Protein AF-A0A7Y1VUF3-F1 (afdb_monomer_lite)

Sequence (170 aa):
DRNIDAIQTSSFGVELLVPINDYQKAMRSAKYALLAISLTFLTFFLVEIFSKRKVHPFQYILIGLALCLFYTLLVSISEHLNFNAAYLISSLVIIGLIGLYARYILPHARQVLVLVLILSFTYSFVYVTLQVQDYALLIGSIGLTTILALTMYITRNVNWYDLSSSKQLE

Radius of gyration: 22.98 Å; chains: 1; bounding box: 53×37×89 Å

pLDDT: mean 74.76, std 13.51, range [37.28, 94.19]

Secondary structure (DSSP, 8-state):
--SSHHHHT------------HHHHHHHHHHTHHHHHHHHHHHHHHHHHHHT----HHHHHHHHHHHHHHHHHHHHHHTTS-HHHHHHHHHHHHHHHHHHHHHHH-S-HHHHHHHHHHHHHHHHHHHHHHH-TTTHHHHHHHHHHHHHHHHHHHHTT--GGGGTGGGS--

Foldseek 3Di:
DPPPVVVVPPPPPPPPVPPCQLLVLLVVLVVVLVLLLLLLLLLVVLLCLVVVDDDDVVVNVVLSVLSVQLSVQLNVVSVVDHSVVSLVVSLCVSLVVNLVVVPVVPPDPVSSVVSSVSSVVSSVQSVVLSVPPPCSCVSSVVVSVVSVVVVCVVCVPVPPPVVPVVVPPD

Structure (mmCIF, N/CA/C/O backbone):
data_AF-A0A7Y1VUF3-F1
#
_entry.id   AF-A0A7Y1VUF3-F1
#
loop_
_atom_site.group_PDB
_atom_site.id
_atom_site.type_symbol
_atom_site.label_atom_id
_atom_site.label_alt_id
_atom_site.label_comp_id
_atom_site.label_asym_id
_atom_site.label_entity_id
_atom_site.label_seq_id
_atom_site.pdbx_PDB_ins_code
_atom_site.Cartn_x
_atom_site.Cartn_y
_atom_site.Cartn_z
_atom_site.occupancy
_atom_site.B_iso_or_equiv
_atom_site.auth_seq_id
_atom_site.auth_comp_id
_atom_site.auth_asym_id
_atom_site.auth_atom_id
_atom_site.pdbx_PDB_model_num
ATOM 1 N N . ASP A 1 1 ? 30.257 24.054 -52.975 1.00 50.25 1 ASP A N 1
ATOM 2 C CA . ASP A 1 1 ? 28.836 24.054 -52.559 1.00 50.25 1 ASP A CA 1
ATOM 3 C C . ASP A 1 1 ? 28.002 22.883 -53.073 1.00 50.25 1 ASP A C 1
ATOM 5 O O . ASP A 1 1 ? 26.978 23.106 -53.695 1.00 50.25 1 ASP A O 1
ATOM 9 N N . ARG A 1 2 ? 28.380 21.619 -52.821 1.00 52.38 2 ARG A N 1
ATOM 10 C CA . ARG A 1 2 ? 27.500 20.473 -53.162 1.00 52.38 2 ARG A CA 1
ATOM 11 C C . ARG A 1 2 ? 27.627 19.247 -52.248 1.00 52.38 2 ARG A C 1
ATOM 13 O O . ARG A 1 2 ? 27.194 18.169 -52.626 1.00 52.38 2 ARG A O 1
ATOM 20 N N . ASN A 1 3 ? 28.249 19.388 -51.073 1.00 51.59 3 ASN A N 1
ATOM 21 C CA . ASN A 1 3 ? 28.537 18.242 -50.193 1.00 51.59 3 ASN A CA 1
ATOM 22 C C . ASN A 1 3 ? 28.225 18.470 -48.703 1.00 51.59 3 ASN A C 1
ATOM 24 O O . ASN A 1 3 ? 28.471 17.586 -47.892 1.00 51.59 3 ASN A O 1
ATOM 28 N N . ILE A 1 4 ? 27.685 19.636 -48.333 1.00 56.09 4 ILE A N 1
ATOM 29 C CA . ILE A 1 4 ? 27.352 19.978 -46.935 1.00 56.09 4 ILE A CA 1
ATOM 30 C C . ILE A 1 4 ? 25.871 19.719 -46.612 1.00 56.09 4 ILE A C 1
ATOM 32 O O . ILE A 1 4 ? 25.542 19.416 -45.469 1.00 56.09 4 ILE A O 1
ATOM 36 N N . ASP A 1 5 ? 25.000 19.718 -47.626 1.00 54.69 5 ASP A N 1
ATOM 37 C CA . ASP A 1 5 ? 23.562 19.461 -47.455 1.00 54.69 5 ASP A CA 1
ATOM 38 C C . ASP A 1 5 ? 23.249 17.978 -47.192 1.00 54.69 5 ASP A C 1
ATOM 40 O O . ASP A 1 5 ? 22.261 17.650 -46.541 1.00 54.69 5 ASP A O 1
ATOM 44 N N . ALA A 1 6 ? 24.123 17.062 -47.628 1.00 55.47 6 ALA A N 1
ATOM 45 C CA . ALA A 1 6 ? 23.915 15.620 -47.476 1.00 55.47 6 ALA A CA 1
ATOM 46 C C . ALA A 1 6 ? 24.095 15.115 -46.030 1.00 55.47 6 ALA A C 1
ATOM 48 O O . ALA A 1 6 ? 23.626 14.024 -45.702 1.00 55.47 6 ALA A O 1
ATOM 49 N N . ILE A 1 7 ? 24.740 15.896 -45.153 1.00 55.66 7 ILE A N 1
ATOM 50 C CA . ILE A 1 7 ? 24.955 15.519 -43.746 1.00 55.66 7 ILE A CA 1
ATOM 51 C C . ILE A 1 7 ? 23.768 15.928 -42.857 1.00 55.66 7 ILE A C 1
ATOM 53 O O . ILE A 1 7 ? 23.517 15.269 -41.851 1.00 55.66 7 ILE A O 1
ATOM 57 N N . GLN A 1 8 ? 22.961 16.924 -43.246 1.00 55.84 8 GLN A N 1
ATOM 58 C CA . GLN A 1 8 ? 21.781 17.333 -42.466 1.00 55.84 8 GLN A CA 1
ATOM 59 C C . GLN A 1 8 ? 20.595 16.360 -42.576 1.00 55.84 8 GLN A C 1
ATOM 61 O O . GLN A 1 8 ? 19.750 16.320 -41.686 1.00 55.84 8 GLN A O 1
ATOM 66 N N . THR A 1 9 ? 20.551 15.532 -43.622 1.00 53.66 9 THR A N 1
ATOM 67 C CA . THR A 1 9 ? 19.544 14.468 -43.798 1.00 53.66 9 THR A CA 1
ATOM 68 C C . THR A 1 9 ? 19.932 13.129 -43.179 1.00 53.66 9 THR A C 1
ATOM 70 O O . THR A 1 9 ? 19.104 12.221 -43.135 1.00 53.66 9 THR A O 1
ATOM 73 N N . SER A 1 10 ? 21.152 12.986 -42.652 1.00 53.38 10 SER A N 1
ATOM 74 C CA . SER A 1 10 ? 21.538 11.799 -41.886 1.00 53.38 10 SER A CA 1
ATOM 75 C C . SER A 1 10 ? 21.084 11.946 -40.433 1.00 53.38 10 SER A C 1
ATOM 77 O O . SER A 1 10 ? 21.885 12.058 -39.508 1.00 53.38 10 SER A O 1
ATOM 79 N N . SER A 1 11 ? 19.767 11.952 -40.217 1.00 56.91 11 SER A N 1
ATOM 80 C CA . SER A 1 11 ? 19.184 11.720 -38.894 1.00 56.91 11 SER A CA 1
ATOM 81 C C . SER A 1 11 ? 19.248 10.219 -38.591 1.00 56.91 11 SER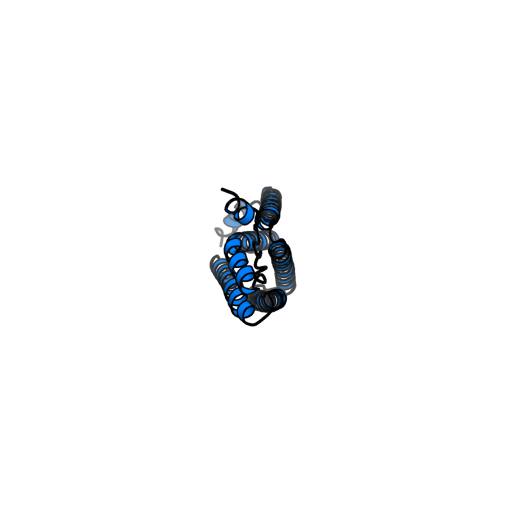 A C 1
ATOM 83 O O . SER A 1 11 ? 18.238 9.533 -38.474 1.00 56.91 11 SER A O 1
ATOM 85 N N . PHE A 1 12 ? 20.464 9.674 -38.518 1.00 56.31 12 PHE A N 1
ATOM 86 C CA . PHE A 1 12 ? 20.706 8.353 -37.945 1.00 56.31 12 PHE A CA 1
ATOM 87 C C . PHE A 1 12 ? 20.787 8.517 -36.424 1.00 56.31 12 PHE A C 1
ATOM 89 O O . PHE A 1 12 ? 21.841 8.404 -35.803 1.00 56.31 12 PHE A O 1
ATOM 96 N N . GLY A 1 13 ? 19.653 8.889 -35.830 1.00 58.31 13 GLY A N 1
ATOM 97 C CA . GLY A 1 13 ? 19.456 8.816 -34.395 1.00 58.31 13 GLY A CA 1
ATOM 98 C C . GLY A 1 13 ? 19.221 7.359 -34.042 1.00 58.31 13 GLY A C 1
ATOM 99 O O . GLY A 1 13 ? 18.149 6.822 -34.309 1.00 58.31 13 GLY A O 1
ATOM 100 N N . VAL A 1 14 ? 20.219 6.701 -33.458 1.00 59.88 14 VAL A N 1
ATOM 101 C CA . VAL A 1 14 ? 19.965 5.446 -32.757 1.00 59.88 14 VAL A CA 1
ATOM 102 C C . VAL A 1 14 ? 19.178 5.839 -31.516 1.00 59.88 14 VAL A C 1
ATOM 104 O O . VAL A 1 14 ? 19.749 6.334 -30.544 1.00 59.88 14 VAL A O 1
ATOM 107 N N . GLU A 1 15 ? 17.856 5.684 -31.566 1.00 50.66 15 GLU A N 1
ATOM 108 C CA . GLU A 1 15 ? 17.041 5.643 -30.361 1.00 50.66 15 GLU A CA 1
ATOM 109 C C . GLU A 1 15 ? 17.528 4.418 -29.588 1.00 50.66 15 GLU A C 1
ATOM 111 O O . GLU A 1 15 ? 17.145 3.279 -29.856 1.00 50.66 15 GLU A O 1
ATOM 116 N N . LEU A 1 16 ? 18.501 4.644 -28.702 1.00 42.88 16 LEU A N 1
ATOM 117 C CA . LEU A 1 16 ? 18.906 3.669 -27.712 1.00 42.88 16 LEU A CA 1
ATOM 118 C C . LEU A 1 16 ? 17.644 3.378 -26.905 1.00 42.88 16 LEU A C 1
ATOM 120 O O . LEU A 1 16 ? 17.305 4.117 -25.981 1.00 42.88 16 LEU A O 1
ATOM 124 N N . LEU A 1 17 ? 16.951 2.301 -27.275 1.00 41.72 17 LEU A N 1
ATOM 125 C CA . LEU A 1 17 ? 16.044 1.557 -26.417 1.00 41.72 17 LEU A CA 1
ATOM 126 C C . LEU A 1 17 ? 16.891 1.078 -25.240 1.00 41.72 17 LEU A C 1
ATOM 128 O O . LEU A 1 17 ? 17.338 -0.065 -25.191 1.00 41.72 17 LEU A O 1
ATOM 132 N N . VAL A 1 18 ? 17.185 1.995 -24.317 1.00 47.94 18 VAL A N 1
ATOM 133 C CA . VAL A 1 18 ? 17.713 1.657 -23.008 1.00 47.94 18 VAL A CA 1
ATOM 134 C C . VAL A 1 18 ? 16.639 0.745 -22.438 1.00 47.94 18 VAL A C 1
ATOM 136 O O . VAL A 1 18 ? 15.508 1.213 -22.259 1.00 47.94 18 VAL A O 1
ATOM 139 N N . PRO A 1 19 ? 16.916 -0.556 -22.236 1.00 50.41 19 PRO A N 1
ATOM 140 C CA . PRO A 1 19 ? 15.939 -1.430 -21.617 1.00 50.41 19 PRO A CA 1
ATOM 141 C C . PRO A 1 19 ? 15.540 -0.733 -20.324 1.00 50.41 19 PRO A C 1
ATOM 143 O O . PRO A 1 19 ? 16.414 -0.366 -19.538 1.00 50.41 19 PRO A O 1
ATOM 146 N N . ILE A 1 20 ? 14.248 -0.419 -20.176 1.00 54.53 20 ILE A N 1
ATOM 147 C CA . ILE A 1 20 ? 13.748 0.294 -19.003 1.00 54.53 20 ILE A CA 1
ATOM 148 C C . ILE A 1 20 ? 14.114 -0.586 -17.813 1.00 54.53 20 ILE A C 1
ATOM 150 O O . ILE A 1 20 ? 13.442 -1.585 -17.554 1.00 54.53 20 ILE A O 1
ATOM 154 N N . ASN A 1 21 ? 15.216 -0.240 -17.149 1.00 67.56 21 ASN A N 1
ATOM 155 C CA . ASN A 1 21 ? 15.786 -1.055 -16.094 1.00 67.56 21 ASN A CA 1
ATOM 156 C C . ASN A 1 21 ? 14.708 -1.176 -15.016 1.00 67.56 21 ASN A C 1
ATOM 158 O O . ASN A 1 21 ? 14.102 -0.167 -14.643 1.00 67.56 21 ASN A O 1
ATOM 162 N N . ASP A 1 22 ? 14.443 -2.380 -14.517 1.00 68.94 22 ASP A N 1
ATOM 163 C CA . ASP A 1 22 ? 13.453 -2.590 -13.452 1.00 68.94 22 ASP A CA 1
ATOM 164 C C . ASP A 1 22 ? 13.723 -1.675 -12.245 1.00 68.94 22 ASP A C 1
ATOM 166 O O . ASP A 1 22 ? 12.793 -1.128 -11.650 1.00 68.94 22 ASP A O 1
ATOM 170 N N . TYR A 1 23 ? 14.998 -1.369 -12.002 1.00 71.06 23 TYR A N 1
ATOM 171 C CA . TYR A 1 23 ? 15.451 -0.333 -11.080 1.00 71.06 23 TYR A CA 1
ATOM 172 C C . TYR A 1 23 ? 14.900 1.073 -11.386 1.00 71.06 23 TYR A C 1
ATOM 174 O O . TYR A 1 23 ? 14.414 1.764 -10.493 1.00 71.06 23 TYR A O 1
ATOM 182 N N . GLN A 1 24 ? 14.917 1.524 -12.646 1.00 71.25 24 GLN A N 1
ATOM 183 C CA . GLN A 1 24 ? 14.335 2.815 -13.032 1.00 71.25 24 GLN A CA 1
ATOM 184 C C . GLN A 1 24 ? 12.811 2.820 -12.861 1.00 71.25 24 GLN A C 1
ATOM 186 O O . GLN A 1 24 ? 12.253 3.836 -12.435 1.00 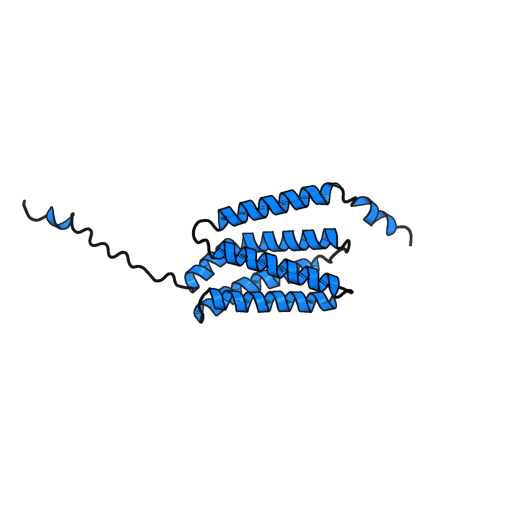71.25 24 GLN A O 1
ATOM 191 N N . LYS A 1 25 ? 12.129 1.691 -13.118 1.00 71.12 25 LYS A N 1
ATOM 192 C CA . LYS A 1 25 ? 10.692 1.546 -12.813 1.00 71.12 25 LYS A CA 1
ATOM 193 C C . LYS A 1 25 ? 10.436 1.652 -11.317 1.00 71.12 25 LYS A C 1
ATOM 195 O O . LYS A 1 25 ? 9.531 2.386 -10.918 1.00 71.12 25 LYS A O 1
ATOM 200 N N . ALA A 1 26 ? 11.235 0.986 -10.487 1.00 74.38 26 ALA A N 1
ATOM 201 C CA . ALA A 1 26 ? 11.118 1.049 -9.033 1.00 74.38 26 ALA A CA 1
ATOM 202 C C . ALA A 1 26 ? 11.410 2.458 -8.493 1.00 74.38 26 ALA A C 1
ATOM 204 O O . ALA A 1 26 ? 10.617 2.998 -7.722 1.00 74.38 26 ALA A O 1
ATOM 205 N N . MET A 1 27 ? 12.464 3.115 -8.979 1.00 76.00 27 MET A N 1
ATOM 206 C CA . MET A 1 27 ? 12.808 4.490 -8.605 1.00 76.00 27 MET A CA 1
ATOM 207 C C . MET A 1 27 ? 11.703 5.483 -8.989 1.00 76.00 27 MET A C 1
ATOM 209 O O . MET A 1 27 ? 11.376 6.407 -8.242 1.00 76.00 27 MET A O 1
ATOM 213 N N . ARG A 1 28 ? 11.066 5.281 -10.145 1.00 74.25 28 ARG A N 1
ATOM 214 C CA . ARG A 1 28 ? 9.913 6.081 -10.566 1.00 74.25 28 ARG A CA 1
ATOM 215 C C . ARG A 1 28 ? 8.669 5.777 -9.730 1.00 74.25 28 ARG A C 1
ATOM 217 O O . ARG A 1 28 ? 7.947 6.697 -9.366 1.00 74.25 28 ARG A O 1
ATOM 224 N N . SER A 1 29 ? 8.462 4.515 -9.363 1.00 70.94 29 SER A N 1
ATOM 225 C CA . SER A 1 29 ? 7.390 4.082 -8.459 1.00 70.94 29 SER A CA 1
ATOM 226 C C . SER A 1 29 ? 7.508 4.738 -7.083 1.00 70.94 29 SER A C 1
ATOM 228 O O . SER A 1 29 ? 6.500 5.157 -6.521 1.00 70.94 29 SER A O 1
ATOM 230 N N . ALA A 1 30 ? 8.733 4.906 -6.575 1.00 71.31 30 ALA A N 1
ATOM 231 C CA . ALA A 1 30 ? 8.997 5.602 -5.319 1.00 71.31 30 ALA A CA 1
ATOM 232 C C . ALA A 1 30 ? 8.594 7.088 -5.371 1.00 71.31 30 ALA A C 1
ATOM 234 O O . ALA A 1 30 ? 8.082 7.615 -4.387 1.00 71.31 30 ALA A O 1
ATOM 235 N N . LYS A 1 31 ? 8.709 7.764 -6.527 1.00 73.81 31 LYS A N 1
ATOM 236 C CA . LYS A 1 31 ? 8.175 9.134 -6.690 1.00 73.81 31 LYS A CA 1
ATOM 237 C C . LYS A 1 31 ? 6.652 9.187 -6.544 1.00 73.81 31 LYS A C 1
ATOM 239 O O . LYS A 1 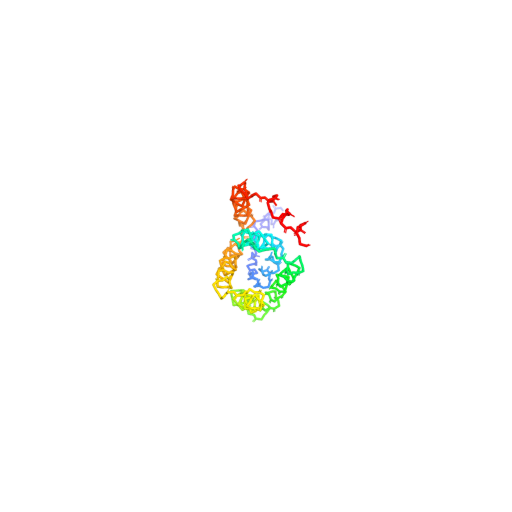31 ? 6.116 10.183 -6.069 1.00 73.81 31 LYS A O 1
ATOM 244 N N . TYR A 1 32 ? 5.959 8.112 -6.914 1.00 74.94 32 TYR A N 1
ATOM 245 C CA . TYR A 1 32 ? 4.510 7.975 -6.757 1.00 74.94 32 TYR A CA 1
ATOM 246 C C . TYR A 1 32 ? 4.100 7.360 -5.409 1.00 74.94 32 TYR A C 1
ATOM 248 O O . TYR A 1 32 ? 2.911 7.130 -5.182 1.00 74.94 32 TYR A O 1
ATOM 256 N N . ALA A 1 33 ? 5.047 7.133 -4.491 1.00 72.94 33 ALA A N 1
ATOM 257 C CA . ALA A 1 33 ? 4.781 6.511 -3.196 1.00 72.94 33 ALA A CA 1
ATOM 258 C C . ALA A 1 33 ? 3.754 7.278 -2.364 1.00 72.94 33 ALA A C 1
ATOM 260 O O . ALA A 1 33 ? 2.925 6.664 -1.696 1.00 72.94 33 ALA A O 1
ATOM 261 N N . LEU A 1 34 ? 3.752 8.612 -2.455 1.00 76.75 34 LEU A N 1
ATOM 262 C CA . LEU A 1 34 ? 2.805 9.457 -1.729 1.00 76.75 34 LEU A CA 1
ATOM 263 C C . LEU A 1 34 ? 1.349 9.062 -2.017 1.00 76.75 34 LEU A C 1
ATOM 265 O O . LEU A 1 34 ? 0.543 8.983 -1.097 1.00 76.75 34 LEU A O 1
ATOM 269 N N . LEU A 1 35 ? 1.026 8.744 -3.273 1.00 77.62 35 LEU A N 1
ATOM 270 C CA . LEU A 1 35 ? -0.329 8.382 -3.682 1.00 77.62 35 LEU A CA 1
ATOM 271 C C . LEU A 1 35 ? -0.776 7.058 -3.054 1.00 77.62 35 LEU A C 1
ATOM 273 O O . LEU A 1 35 ? -1.881 6.960 -2.523 1.00 77.62 35 LEU A O 1
ATOM 277 N N . ALA A 1 36 ? 0.100 6.054 -3.068 1.00 74.75 36 ALA A N 1
ATOM 278 C CA . ALA A 1 36 ? -0.173 4.764 -2.445 1.00 74.75 36 ALA A CA 1
ATOM 279 C C . ALA A 1 36 ? -0.260 4.865 -0.917 1.00 74.75 36 ALA A C 1
ATOM 281 O O . ALA A 1 36 ? -1.108 4.215 -0.304 1.00 74.75 36 ALA A O 1
ATOM 282 N N . ILE A 1 37 ? 0.582 5.702 -0.302 1.00 80.88 37 ILE A N 1
ATOM 283 C CA . ILE A 1 37 ? 0.538 5.988 1.133 1.00 80.88 37 ILE A CA 1
ATOM 284 C C . ILE A 1 37 ? -0.810 6.626 1.484 1.00 80.88 37 ILE A C 1
ATOM 286 O O . ILE A 1 37 ? -1.520 6.093 2.334 1.00 80.88 37 ILE A O 1
ATOM 290 N N . SER A 1 38 ? -1.216 7.698 0.793 1.00 81.88 38 SER A N 1
ATOM 291 C CA . SER A 1 38 ? -2.514 8.355 1.002 1.00 81.88 38 SER A CA 1
ATOM 292 C C . SER A 1 38 ? -3.684 7.389 0.837 1.00 81.88 38 SER A C 1
ATOM 294 O O . SER A 1 38 ? -4.583 7.360 1.676 1.00 81.88 38 SER A O 1
ATOM 296 N N . LEU A 1 39 ? -3.654 6.557 -0.205 1.00 80.06 39 LEU A N 1
ATOM 297 C CA . LEU A 1 39 ? -4.680 5.551 -0.455 1.00 80.06 39 LEU A CA 1
ATOM 298 C C . LEU A 1 39 ? -4.750 4.509 0.666 1.00 80.06 39 LEU A C 1
ATOM 300 O O . LEU A 1 39 ? -5.839 4.138 1.105 1.00 80.06 39 LEU A O 1
ATOM 304 N N . THR A 1 40 ? -3.598 4.047 1.148 1.00 79.88 40 THR A N 1
ATOM 305 C CA . THR A 1 40 ? -3.531 3.066 2.234 1.00 79.88 40 THR A CA 1
ATOM 306 C C . THR A 1 40 ? -4.071 3.662 3.528 1.00 79.88 40 THR A C 1
ATOM 308 O O . THR A 1 40 ? -4.937 3.054 4.150 1.00 79.88 40 THR A O 1
ATOM 311 N N . PHE A 1 41 ? -3.661 4.878 3.897 1.00 79.19 41 PHE A N 1
ATOM 312 C CA . PHE A 1 41 ? -4.211 5.578 5.063 1.00 79.19 41 PHE A CA 1
ATOM 313 C C . PHE A 1 41 ? -5.727 5.762 4.968 1.00 79.19 41 PHE A C 1
ATOM 315 O O . PHE A 1 41 ? -6.436 5.473 5.929 1.00 79.19 41 PHE A O 1
ATOM 322 N N . LEU A 1 42 ? -6.237 6.175 3.805 1.00 79.75 42 LEU A N 1
ATOM 323 C CA . LEU A 1 42 ? -7.673 6.327 3.571 1.00 79.75 42 LEU A CA 1
ATOM 324 C C . LEU A 1 42 ? -8.423 4.997 3.712 1.00 79.75 42 LEU A C 1
ATOM 326 O O . LEU A 1 42 ? -9.514 4.944 4.274 1.00 79.75 42 LEU A O 1
ATOM 330 N N . THR A 1 43 ? -7.815 3.916 3.237 1.00 73.75 43 THR A N 1
ATOM 331 C CA . THR A 1 43 ? -8.360 2.567 3.353 1.00 73.75 43 THR A CA 1
ATOM 332 C C . THR A 1 43 ? -8.435 2.118 4.816 1.00 73.75 43 THR A C 1
ATOM 334 O O . THR A 1 43 ? -9.480 1.646 5.266 1.00 73.75 43 THR A O 1
ATOM 337 N N . PHE A 1 44 ? -7.355 2.300 5.581 1.00 74.75 44 PHE A N 1
ATOM 338 C CA . PHE A 1 44 ? -7.334 2.017 7.020 1.00 74.75 44 PHE A CA 1
ATOM 339 C C . PHE A 1 44 ? -8.375 2.839 7.779 1.00 74.75 44 PHE A C 1
ATOM 341 O O . PHE A 1 44 ? -9.091 2.296 8.618 1.00 74.75 44 PHE A O 1
ATOM 348 N N . PHE A 1 45 ? -8.506 4.120 7.437 1.00 73.12 45 PHE A N 1
ATOM 349 C CA . PHE A 1 45 ? -9.514 5.004 8.007 1.00 73.12 45 PHE A CA 1
ATOM 350 C C . PHE A 1 45 ? -10.937 4.485 7.752 1.00 73.12 45 PHE A C 1
ATOM 352 O O . PHE A 1 45 ? -11.758 4.447 8.669 1.00 73.12 45 PHE A O 1
ATOM 359 N N . LEU A 1 46 ? -11.219 3.991 6.540 1.00 70.88 46 LEU A N 1
ATOM 360 C CA . LEU A 1 46 ? -12.496 3.352 6.215 1.00 70.88 46 LEU A CA 1
ATOM 361 C C . LEU A 1 46 ? -12.773 2.146 7.121 1.00 70.88 46 LEU A C 1
ATOM 363 O O . LEU A 1 46 ? -13.855 2.028 7.695 1.00 70.88 46 LEU A O 1
ATOM 367 N N . VAL A 1 47 ? -11.781 1.267 7.284 1.00 68.75 47 VAL A N 1
ATOM 368 C CA . VAL A 1 47 ? -11.885 0.073 8.138 1.00 68.75 47 VAL A CA 1
ATOM 369 C C . VAL A 1 47 ? -12.116 0.439 9.601 1.00 68.75 47 VAL A C 1
ATOM 371 O O . VAL A 1 47 ? -12.898 -0.239 10.272 1.00 68.75 47 VAL A O 1
ATOM 374 N N . GLU A 1 48 ? -11.480 1.501 10.099 1.00 71.12 48 GLU A N 1
ATOM 375 C CA . GLU A 1 48 ? -11.680 1.994 11.464 1.00 71.12 48 GLU A CA 1
ATOM 376 C C . GLU A 1 48 ? -13.129 2.441 11.690 1.00 71.12 48 GLU A C 1
ATOM 378 O O . GLU A 1 48 ? -13.764 2.002 12.655 1.00 71.12 48 GLU A O 1
ATOM 383 N N . ILE A 1 49 ? -13.680 3.240 10.770 1.00 67.62 49 ILE A N 1
ATOM 384 C CA . ILE A 1 49 ? -15.069 3.717 10.833 1.00 67.62 49 ILE A CA 1
ATOM 385 C C . ILE A 1 49 ? -16.041 2.537 10.898 1.00 67.62 49 ILE A C 1
ATOM 387 O O . ILE A 1 49 ? -16.930 2.510 11.752 1.00 67.62 49 ILE A O 1
ATOM 391 N N . PHE A 1 50 ? -15.849 1.527 10.044 1.00 65.19 50 PHE A N 1
ATOM 392 C CA . PHE A 1 50 ? -16.678 0.320 10.065 1.00 65.19 50 PHE A CA 1
ATOM 393 C C . PHE A 1 50 ? -16.464 -0.529 11.325 1.00 65.19 50 PHE A C 1
ATOM 395 O O . PHE A 1 50 ? -17.408 -1.153 11.811 1.00 65.19 50 PHE A O 1
ATOM 402 N N . SER A 1 51 ? -15.251 -0.548 11.881 1.00 62.41 51 SER A N 1
ATOM 403 C CA . SER A 1 51 ? -14.915 -1.351 13.064 1.00 62.41 51 SER A CA 1
ATOM 404 C C . SER A 1 51 ? -15.337 -0.714 14.393 1.00 62.41 51 SER A C 1
ATOM 406 O O . SER A 1 51 ? -15.272 -1.400 15.414 1.00 62.41 51 SER A O 1
ATOM 408 N N . LYS A 1 52 ? -15.779 0.558 14.412 1.00 61.88 52 LYS A N 1
ATOM 409 C CA . LYS A 1 52 ? -16.221 1.317 15.609 1.00 61.88 52 LYS A CA 1
ATOM 410 C C . LYS A 1 52 ? -15.233 1.289 16.792 1.00 61.88 52 LYS A C 1
ATOM 412 O O . LYS A 1 52 ? -15.616 1.519 17.939 1.00 61.88 52 LYS A O 1
ATOM 417 N N . ARG A 1 53 ? -13.957 0.990 16.543 1.00 60.94 53 ARG A N 1
ATOM 418 C CA . ARG A 1 53 ? -12.896 0.879 17.554 1.00 60.94 53 ARG A CA 1
ATOM 419 C C . ARG A 1 53 ? -11.921 2.024 17.333 1.00 60.94 53 ARG A C 1
ATOM 421 O O . ARG A 1 53 ? -11.392 2.140 16.240 1.00 60.94 53 ARG A O 1
ATOM 428 N N . LYS A 1 54 ? -11.672 2.823 18.373 1.00 57.81 54 LYS A N 1
ATOM 429 C CA . LYS A 1 54 ? -10.663 3.890 18.340 1.00 57.81 54 LYS A CA 1
ATOM 430 C C . LYS A 1 54 ? -9.279 3.246 18.266 1.00 57.81 54 LYS A C 1
ATOM 432 O O . LYS A 1 54 ? -8.832 2.644 19.245 1.00 57.81 54 LYS A O 1
ATOM 437 N N . VAL A 1 55 ? -8.632 3.328 17.112 1.00 64.62 55 VAL A N 1
ATOM 438 C CA . VAL A 1 55 ? -7.260 2.858 16.918 1.00 64.62 55 VAL A CA 1
ATOM 439 C C . VAL A 1 55 ? -6.309 3.899 17.508 1.00 64.62 55 VAL A C 1
ATOM 441 O O . VAL A 1 55 ? -6.455 5.098 17.280 1.00 64.62 55 VAL A O 1
ATOM 444 N N . HIS A 1 56 ? -5.341 3.465 18.320 1.00 65.38 56 HIS A N 1
ATOM 445 C CA . HIS A 1 56 ? -4.394 4.397 18.933 1.00 65.38 56 HIS A CA 1
ATOM 446 C C . HIS A 1 56 ? -3.522 5.059 17.844 1.00 65.38 56 HIS A C 1
ATOM 448 O O . HIS A 1 56 ? -2.991 4.332 16.999 1.00 65.38 56 HIS A O 1
ATOM 454 N N . PRO A 1 57 ? -3.277 6.387 17.880 1.00 66.06 57 PRO A N 1
ATOM 455 C CA . PRO A 1 57 ? -2.483 7.105 16.869 1.00 66.06 57 PRO A CA 1
ATOM 456 C C . PRO A 1 57 ? -1.105 6.488 16.583 1.00 66.06 57 PRO A C 1
ATOM 458 O O . PRO A 1 57 ? -0.597 6.547 15.469 1.00 66.06 57 PRO A O 1
ATOM 461 N N . PHE A 1 58 ? -0.514 5.830 17.582 1.00 74.31 58 PHE A N 1
ATOM 462 C CA . PHE A 1 58 ? 0.752 5.105 17.443 1.00 74.31 58 PHE A CA 1
ATOM 463 C C . PHE A 1 58 ? 0.716 3.987 16.382 1.00 74.31 58 PHE A C 1
ATOM 465 O O . PHE A 1 58 ? 1.699 3.773 15.677 1.00 74.31 58 PHE A O 1
ATOM 472 N N . GLN A 1 59 ? -0.415 3.292 16.221 1.00 76.62 59 GLN A N 1
ATOM 473 C CA . GLN A 1 59 ? -0.547 2.205 15.242 1.00 76.62 59 GLN A CA 1
ATOM 474 C C . GLN A 1 59 ? -0.508 2.741 13.807 1.00 76.62 59 GLN A C 1
ATOM 476 O O . GLN A 1 59 ? 0.107 2.129 12.937 1.00 76.62 59 GLN A O 1
ATOM 481 N N . TYR A 1 60 ? -1.078 3.926 13.581 1.00 79.06 60 TYR A N 1
ATOM 482 C CA . TYR A 1 60 ? -1.014 4.622 12.297 1.00 79.06 60 TYR A CA 1
ATOM 483 C C . TYR A 1 60 ? 0.415 4.989 11.893 1.00 79.06 60 TYR A C 1
ATOM 485 O O . TYR A 1 60 ? 0.781 4.841 10.728 1.00 79.06 60 TYR A O 1
ATOM 493 N N . ILE A 1 61 ? 1.242 5.402 12.856 1.00 82.50 61 ILE A N 1
ATOM 494 C CA . ILE A 1 61 ? 2.664 5.677 12.613 1.00 82.50 61 ILE A CA 1
ATOM 495 C C . ILE A 1 61 ? 3.389 4.393 12.201 1.00 82.50 61 ILE A C 1
ATOM 497 O O . ILE A 1 61 ? 4.152 4.404 11.236 1.00 82.50 61 ILE A O 1
ATOM 501 N N . LEU A 1 62 ? 3.123 3.277 12.884 1.00 84.00 62 LEU A N 1
ATOM 502 C CA . LEU A 1 62 ? 3.770 1.999 12.583 1.00 84.00 62 LEU A CA 1
ATOM 503 C C . LEU A 1 62 ? 3.387 1.467 11.190 1.00 84.00 62 LEU A C 1
ATOM 505 O O . LEU A 1 62 ? 4.245 0.972 10.461 1.00 84.00 62 LEU A O 1
ATOM 509 N N . ILE A 1 63 ? 2.123 1.634 10.789 1.00 82.81 63 ILE A N 1
ATOM 510 C CA . ILE A 1 63 ? 1.645 1.322 9.433 1.00 82.81 63 ILE A CA 1
ATOM 511 C C . ILE A 1 63 ? 2.328 2.222 8.395 1.00 82.81 63 ILE A C 1
ATOM 513 O O . ILE A 1 63 ? 2.781 1.733 7.360 1.00 82.81 63 ILE A O 1
ATOM 517 N N . GLY A 1 64 ? 2.448 3.523 8.678 1.00 83.94 64 GLY A N 1
ATOM 518 C CA . GLY A 1 64 ? 3.190 4.465 7.837 1.00 83.94 64 GLY A CA 1
ATOM 519 C C . GLY A 1 64 ? 4.649 4.049 7.641 1.00 83.94 64 GLY A C 1
ATOM 520 O O . GLY A 1 64 ? 5.160 4.073 6.524 1.00 83.94 64 GLY A O 1
ATOM 521 N N . LEU A 1 65 ? 5.305 3.585 8.704 1.00 87.69 65 LEU A N 1
ATOM 522 C CA . LEU A 1 65 ? 6.679 3.091 8.641 1.00 87.69 65 LEU A CA 1
ATOM 523 C C . LEU A 1 65 ? 6.783 1.807 7.804 1.00 87.69 65 LEU A C 1
ATOM 525 O O . LEU A 1 65 ? 7.694 1.683 6.986 1.00 87.69 65 LEU A O 1
ATOM 529 N N . ALA A 1 66 ? 5.824 0.887 7.936 1.00 88.25 66 ALA A N 1
ATOM 530 C CA . ALA A 1 66 ? 5.752 -0.307 7.094 1.00 88.25 66 ALA A CA 1
ATOM 531 C C . ALA A 1 66 ? 5.580 0.041 5.602 1.00 88.25 66 ALA A C 1
ATOM 533 O O . ALA A 1 66 ? 6.209 -0.582 4.749 1.00 88.25 66 ALA A O 1
ATOM 534 N N . LEU A 1 67 ? 4.797 1.075 5.275 1.00 85.00 67 LEU A N 1
ATOM 535 C CA . LEU A 1 67 ? 4.670 1.586 3.905 1.00 85.00 67 LEU A CA 1
ATOM 536 C C . LEU A 1 67 ? 5.986 2.163 3.372 1.00 85.00 67 LEU A C 1
ATOM 538 O O . LEU A 1 67 ? 6.324 1.938 2.214 1.00 85.00 67 LEU A O 1
ATOM 542 N N . CYS A 1 68 ? 6.759 2.871 4.194 1.00 87.00 68 CYS A N 1
ATOM 543 C CA . CYS A 1 68 ? 8.093 3.319 3.791 1.00 87.00 68 CYS A CA 1
ATOM 544 C C . CYS A 1 68 ? 9.020 2.125 3.514 1.00 87.00 68 CYS A C 1
ATOM 546 O O . CYS A 1 68 ? 9.700 2.099 2.489 1.00 87.00 68 CYS A O 1
ATOM 548 N N . LEU A 1 69 ? 8.999 1.105 4.382 1.00 90.06 69 LEU A N 1
ATOM 549 C CA . LEU A 1 69 ? 9.787 -0.115 4.193 1.00 90.06 69 LEU A CA 1
ATOM 550 C C . LEU A 1 69 ? 9.402 -0.870 2.921 1.00 90.06 69 LEU A C 1
ATOM 552 O O . LEU A 1 69 ? 10.292 -1.380 2.249 1.00 90.06 69 LEU A O 1
ATOM 556 N N . PHE A 1 70 ? 8.118 -0.897 2.555 1.00 90.25 70 PHE A N 1
ATOM 557 C CA . PHE A 1 70 ? 7.668 -1.483 1.293 1.00 90.25 70 PHE A CA 1
ATOM 558 C C . PHE A 1 70 ? 8.442 -0.923 0.091 1.00 90.25 70 PHE A C 1
ATOM 560 O O . PHE A 1 70 ? 8.968 -1.691 -0.711 1.00 90.25 70 PHE A O 1
ATOM 567 N N . TYR A 1 71 ? 8.539 0.406 -0.026 1.00 86.44 71 TYR A N 1
ATOM 568 C CA . TYR A 1 71 ? 9.225 1.052 -1.149 1.00 86.44 71 TYR A CA 1
ATOM 569 C C . TYR A 1 71 ? 10.736 0.842 -1.114 1.00 86.44 71 TYR A C 1
ATOM 571 O O . TYR A 1 71 ? 11.339 0.613 -2.162 1.00 86.44 71 TYR A O 1
ATOM 579 N N . THR A 1 72 ? 11.343 0.861 0.073 1.00 88.94 72 THR A N 1
ATOM 580 C CA . THR A 1 72 ? 12.770 0.556 0.232 1.00 88.94 72 THR A CA 1
ATOM 581 C C . THR A 1 72 ? 13.084 -0.876 -0.202 1.00 88.94 72 THR A C 1
ATOM 583 O O . THR A 1 72 ? 14.025 -1.090 -0.964 1.00 88.94 72 THR A O 1
ATOM 586 N N . LEU A 1 73 ? 12.274 -1.854 0.226 1.00 88.69 73 LEU A N 1
ATOM 587 C CA . LEU A 1 73 ? 12.412 -3.249 -0.200 1.00 88.69 73 LEU A CA 1
ATOM 588 C C . LEU A 1 73 ? 12.180 -3.395 -1.704 1.00 88.69 73 LEU A C 1
ATOM 590 O O . LEU A 1 73 ? 12.948 -4.084 -2.365 1.00 88.69 73 LEU A O 1
ATOM 594 N N . LEU A 1 74 ? 11.165 -2.725 -2.255 1.00 87.06 74 LEU A N 1
ATOM 595 C CA . LEU A 1 74 ? 10.856 -2.786 -3.680 1.00 87.06 74 LEU A CA 1
ATOM 596 C C . LEU A 1 74 ? 12.050 -2.337 -4.527 1.00 87.06 74 LEU A C 1
ATOM 598 O O . LEU A 1 74 ? 12.418 -3.039 -5.464 1.00 87.06 74 LEU A O 1
ATOM 602 N N . VAL A 1 75 ? 12.662 -1.199 -4.185 1.00 86.06 75 VAL A N 1
ATOM 603 C CA . VAL A 1 75 ? 13.840 -0.681 -4.895 1.00 86.06 75 VAL A CA 1
ATOM 604 C C . VAL A 1 75 ? 15.022 -1.634 -4.732 1.00 86.06 75 VAL A C 1
ATOM 606 O O . VAL A 1 75 ? 15.567 -2.082 -5.736 1.00 86.06 75 VAL A O 1
ATOM 609 N N . SER A 1 76 ? 15.356 -2.023 -3.499 1.00 88.12 76 SER A N 1
ATOM 610 C CA . SER A 1 76 ? 16.501 -2.900 -3.225 1.00 88.12 76 SER A CA 1
ATOM 611 C C . SER A 1 76 ? 16.377 -4.275 -3.893 1.00 88.12 76 SER A C 1
ATOM 613 O O . SER A 1 76 ? 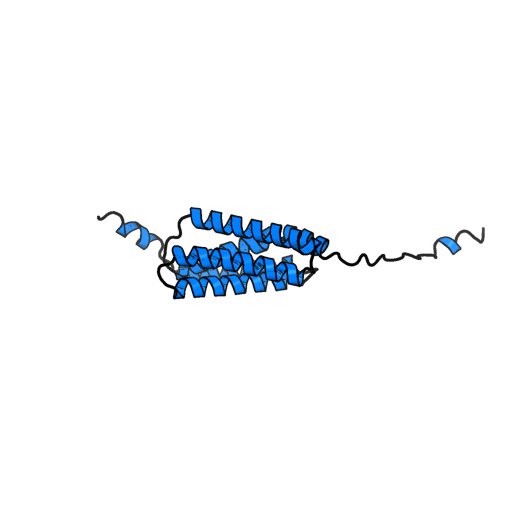17.338 -4.775 -4.465 1.00 88.12 76 SER A O 1
ATOM 615 N N . ILE A 1 77 ? 15.191 -4.888 -3.888 1.00 87.25 77 ILE A N 1
ATOM 616 C CA . ILE A 1 77 ? 14.980 -6.197 -4.520 1.00 87.25 77 ILE A CA 1
ATOM 617 C C . ILE A 1 77 ? 14.928 -6.062 -6.048 1.00 87.25 77 ILE A C 1
ATOM 619 O O . ILE A 1 77 ? 15.381 -6.968 -6.748 1.00 87.25 77 ILE A O 1
ATOM 623 N N . SER A 1 78 ? 14.435 -4.937 -6.582 1.00 85.50 78 SER A N 1
ATOM 624 C CA . SER A 1 78 ? 14.411 -4.685 -8.033 1.00 85.50 78 SER A CA 1
ATOM 625 C C . SER A 1 78 ? 15.798 -4.532 -8.667 1.00 85.50 78 SER A C 1
ATOM 627 O O . SER A 1 78 ? 15.918 -4.602 -9.887 1.00 85.50 78 SER A O 1
ATOM 629 N N . GLU A 1 79 ? 16.848 -4.337 -7.862 1.00 83.00 79 GLU A N 1
ATOM 630 C CA . GLU A 1 79 ? 18.238 -4.374 -8.338 1.00 83.00 79 GLU A CA 1
ATOM 631 C C . GLU A 1 79 ? 18.683 -5.793 -8.707 1.00 83.00 79 GLU A C 1
ATOM 633 O O . GLU A 1 79 ? 19.519 -5.976 -9.589 1.00 83.00 79 GLU A O 1
ATOM 638 N N . HIS A 1 80 ? 18.120 -6.803 -8.042 1.00 83.50 80 HIS A N 1
ATOM 639 C CA . HIS A 1 80 ? 18.508 -8.202 -8.211 1.00 83.50 80 HIS A CA 1
ATOM 640 C C . HIS A 1 80 ? 17.473 -9.029 -8.982 1.00 83.50 80 HIS A C 1
ATOM 642 O O . HIS A 1 80 ? 17.820 -10.061 -9.554 1.00 83.50 80 HIS A O 1
ATOM 648 N N . LEU A 1 81 ? 16.204 -8.611 -8.984 1.00 84.62 81 LEU A N 1
ATOM 649 C CA . LEU A 1 81 ? 15.076 -9.335 -9.568 1.00 84.62 81 LEU A CA 1
ATOM 650 C C . LEU A 1 81 ? 14.206 -8.420 -10.439 1.00 84.62 81 LEU A C 1
ATOM 652 O O . LEU A 1 81 ? 14.147 -7.212 -10.237 1.00 84.62 81 LEU A O 1
ATOM 656 N N . ASN A 1 82 ? 13.436 -9.026 -11.348 1.00 85.94 82 ASN A N 1
ATOM 657 C CA . ASN A 1 82 ? 12.439 -8.315 -12.155 1.00 85.94 82 ASN A CA 1
ATOM 658 C C . ASN A 1 82 ? 11.425 -7.566 -11.269 1.00 85.94 82 ASN A C 1
ATOM 660 O O . ASN A 1 82 ? 11.025 -8.069 -10.211 1.00 85.94 82 ASN A O 1
ATOM 664 N N . PHE A 1 83 ? 10.901 -6.431 -11.747 1.00 82.88 83 PHE A N 1
ATOM 665 C CA . PHE A 1 83 ? 9.974 -5.574 -10.992 1.00 82.88 83 PHE A CA 1
ATOM 666 C C . PHE A 1 83 ? 8.757 -6.330 -10.432 1.00 82.88 83 PHE A C 1
ATOM 668 O O . PHE A 1 83 ? 8.385 -6.147 -9.275 1.00 82.88 83 PHE A O 1
ATOM 675 N N . ASN A 1 84 ? 8.160 -7.230 -11.222 1.00 87.00 84 ASN A N 1
ATOM 676 C CA . ASN A 1 84 ? 7.000 -8.019 -10.792 1.00 87.00 84 ASN A CA 1
ATOM 677 C C . ASN A 1 84 ? 7.315 -8.929 -9.594 1.00 87.00 84 ASN A C 1
ATOM 679 O O . ASN A 1 84 ? 6.518 -9.018 -8.661 1.00 87.00 84 ASN A O 1
ATOM 683 N N . ALA A 1 85 ? 8.476 -9.590 -9.607 1.00 88.44 85 ALA A N 1
ATOM 684 C CA . ALA A 1 85 ? 8.899 -10.461 -8.514 1.00 88.44 85 ALA A CA 1
ATOM 685 C C . ALA A 1 85 ? 9.251 -9.637 -7.268 1.00 88.44 85 ALA A C 1
ATOM 687 O O . ALA A 1 85 ? 8.796 -9.959 -6.170 1.00 88.44 85 ALA A O 1
ATOM 688 N N . ALA A 1 86 ? 9.979 -8.530 -7.449 1.00 88.62 86 ALA A N 1
ATOM 689 C CA . ALA A 1 86 ? 10.305 -7.597 -6.374 1.00 88.62 86 ALA A CA 1
ATOM 690 C C . ALA A 1 86 ? 9.043 -7.039 -5.693 1.00 88.62 86 ALA A C 1
ATOM 692 O O . ALA A 1 86 ? 8.969 -6.985 -4.463 1.00 88.62 86 ALA A O 1
ATOM 693 N N . TYR A 1 87 ? 8.020 -6.698 -6.482 1.00 89.44 87 TYR A N 1
ATOM 694 C CA . TYR A 1 87 ? 6.729 -6.229 -5.989 1.00 89.44 87 TYR A CA 1
ATOM 695 C C . TYR A 1 87 ? 5.985 -7.294 -5.183 1.00 89.44 87 TYR A C 1
ATOM 697 O O . TYR A 1 87 ? 5.522 -7.015 -4.074 1.00 89.44 87 TYR A O 1
ATOM 705 N N . LEU A 1 88 ? 5.876 -8.517 -5.707 1.00 91.75 88 LEU A N 1
ATOM 706 C CA . LEU A 1 88 ? 5.183 -9.608 -5.017 1.00 91.75 88 LEU A CA 1
ATOM 707 C C . LEU A 1 88 ? 5.851 -9.948 -3.683 1.00 91.75 88 LEU A C 1
ATOM 709 O O . LEU A 1 88 ? 5.164 -10.061 -2.672 1.00 91.75 88 LEU A O 1
ATOM 713 N N . ILE A 1 89 ? 7.181 -10.042 -3.655 1.00 93.12 89 ILE A N 1
ATOM 714 C CA . ILE A 1 89 ? 7.923 -10.341 -2.424 1.00 93.12 89 ILE A CA 1
ATOM 715 C C . ILE A 1 89 ? 7.730 -9.212 -1.407 1.00 93.12 89 ILE A C 1
ATOM 717 O O . ILE A 1 89 ? 7.345 -9.468 -0.268 1.00 93.12 89 ILE A O 1
ATOM 721 N N . SER A 1 90 ? 7.925 -7.958 -1.824 1.00 91.50 90 SER A N 1
ATOM 722 C CA . SER A 1 90 ? 7.806 -6.801 -0.927 1.00 91.50 90 SER A CA 1
ATOM 723 C C . SER A 1 90 ? 6.387 -6.650 -0.375 1.00 91.50 90 SER A C 1
ATOM 725 O O . SER A 1 90 ? 6.204 -6.405 0.816 1.00 91.50 90 SER A O 1
ATOM 727 N N . SER A 1 91 ? 5.364 -6.836 -1.214 1.00 91.31 91 SER A N 1
ATOM 728 C CA . SER A 1 91 ? 3.965 -6.727 -0.786 1.00 91.31 91 SER A CA 1
ATOM 729 C C . SER A 1 91 ? 3.571 -7.858 0.163 1.00 91.31 91 SER A C 1
ATOM 731 O O . SER A 1 91 ? 2.960 -7.582 1.192 1.00 91.31 91 SER A O 1
ATOM 733 N N . LEU A 1 92 ? 3.977 -9.105 -0.098 1.00 93.56 92 LEU A N 1
ATOM 734 C CA . LEU A 1 92 ? 3.727 -10.234 0.806 1.00 93.56 92 LEU A CA 1
ATOM 735 C C . LEU A 1 92 ? 4.383 -10.039 2.174 1.00 93.56 92 LEU A C 1
ATOM 737 O O . LEU A 1 92 ? 3.744 -10.295 3.194 1.00 93.56 92 LEU A O 1
ATOM 741 N N . VAL A 1 93 ? 5.625 -9.549 2.208 1.00 94.19 93 VAL A N 1
ATOM 742 C CA . VAL A 1 93 ? 6.336 -9.257 3.461 1.00 94.19 93 VAL A CA 1
ATOM 743 C C . VAL A 1 93 ? 5.577 -8.216 4.282 1.00 94.19 93 VAL A C 1
ATOM 745 O O . VAL A 1 93 ? 5.366 -8.414 5.477 1.00 94.19 93 VAL A O 1
ATOM 748 N N . ILE A 1 94 ? 5.110 -7.135 3.655 1.00 92.00 94 ILE A N 1
ATOM 749 C CA . ILE A 1 94 ? 4.443 -6.038 4.366 1.00 92.00 94 ILE A CA 1
ATOM 750 C C . ILE A 1 94 ? 3.009 -6.393 4.767 1.00 92.00 94 ILE A C 1
ATOM 752 O O . ILE A 1 94 ? 2.611 -6.127 5.902 1.00 92.00 94 ILE A O 1
ATOM 756 N N . ILE A 1 95 ? 2.245 -7.053 3.893 1.00 90.69 95 ILE A N 1
ATOM 757 C CA . ILE A 1 95 ? 0.909 -7.568 4.226 1.00 90.69 95 ILE A CA 1
ATOM 758 C C . ILE A 1 95 ? 1.013 -8.593 5.360 1.00 90.69 95 ILE A C 1
ATOM 760 O O . ILE A 1 95 ? 0.212 -8.551 6.293 1.00 90.69 95 ILE A O 1
ATOM 764 N N . GLY A 1 96 ? 2.015 -9.476 5.321 1.00 90.50 96 GLY A N 1
ATOM 765 C CA . GLY A 1 96 ? 2.289 -10.445 6.378 1.00 90.50 96 GLY A CA 1
ATOM 766 C C . GLY A 1 96 ? 2.653 -9.774 7.701 1.00 90.50 96 GLY A C 1
ATOM 767 O O . GLY A 1 96 ? 2.067 -10.103 8.730 1.00 90.50 96 GLY A O 1
ATOM 768 N N . LEU A 1 97 ? 3.554 -8.789 7.676 1.00 91.00 97 LEU A N 1
ATOM 769 C CA . LEU A 1 97 ? 3.967 -8.026 8.856 1.00 91.00 97 LEU A CA 1
ATOM 770 C C . LEU A 1 97 ? 2.776 -7.316 9.515 1.00 91.00 97 LEU A C 1
ATOM 772 O O . LEU A 1 97 ? 2.562 -7.446 10.721 1.00 91.00 97 LEU A O 1
ATOM 776 N N . ILE A 1 98 ? 1.967 -6.612 8.720 1.00 87.31 98 ILE A N 1
ATOM 777 C CA . ILE A 1 98 ? 0.783 -5.896 9.208 1.00 87.31 98 ILE A CA 1
ATOM 778 C C . ILE A 1 98 ? -0.292 -6.880 9.678 1.00 87.31 98 ILE A C 1
ATOM 780 O O . ILE A 1 98 ? -0.888 -6.671 10.731 1.00 87.31 98 ILE A O 1
ATOM 784 N N . GLY A 1 99 ? -0.536 -7.962 8.939 1.00 87.12 99 GLY A N 1
ATOM 785 C CA . GLY A 1 99 ? -1.516 -8.986 9.302 1.00 87.12 99 GLY A CA 1
ATOM 786 C C . GLY A 1 99 ? -1.162 -9.702 10.606 1.00 87.12 99 GLY A C 1
ATOM 787 O O . GLY A 1 99 ? -2.033 -9.913 11.453 1.00 87.12 99 GLY A O 1
ATOM 788 N N . LEU A 1 100 ? 0.120 -10.021 10.808 1.00 88.50 100 LEU A N 1
ATOM 789 C CA . LEU A 1 100 ? 0.616 -10.625 12.044 1.00 88.50 100 LEU A CA 1
ATOM 790 C C . LEU A 1 100 ? 0.486 -9.649 13.217 1.00 88.50 100 LEU A C 1
ATOM 792 O O . LEU A 1 100 ? -0.027 -10.027 14.267 1.00 88.50 100 LEU A O 1
ATOM 796 N N . TYR A 1 101 ? 0.869 -8.384 13.024 1.00 86.12 101 TYR A N 1
ATOM 797 C CA . TYR A 1 101 ? 0.700 -7.332 14.027 1.00 86.12 101 TYR A CA 1
ATOM 798 C C . TYR A 1 101 ? -0.775 -7.133 14.407 1.00 86.12 101 TYR A C 1
ATOM 800 O O . TYR A 1 101 ? -1.131 -7.098 15.586 1.00 86.12 101 TYR A O 1
ATOM 808 N N . ALA A 1 102 ? -1.660 -7.095 13.411 1.00 80.88 102 ALA A N 1
ATOM 809 C CA . ALA A 1 102 ? -3.093 -6.936 13.608 1.00 80.88 102 ALA A CA 1
ATOM 810 C C . ALA A 1 102 ? -3.722 -8.100 14.380 1.00 80.88 102 ALA A C 1
ATOM 812 O O . ALA A 1 102 ? -4.666 -7.876 15.135 1.00 80.88 102 ALA A O 1
ATOM 813 N N . ARG A 1 103 ? -3.193 -9.324 14.253 1.00 83.38 103 ARG A N 1
ATOM 814 C CA . ARG A 1 103 ? -3.653 -10.484 15.032 1.00 83.38 103 ARG A CA 1
ATOM 815 C C . ARG A 1 103 ? -3.464 -10.312 16.539 1.00 83.38 103 ARG A C 1
ATOM 817 O O . ARG A 1 103 ? -4.258 -10.859 17.295 1.00 83.38 103 ARG A O 1
ATOM 824 N N . TYR A 1 104 ? -2.451 -9.565 16.970 1.00 80.88 104 TYR A N 1
ATOM 825 C CA . TYR A 1 104 ? -2.229 -9.280 18.390 1.00 80.88 104 TYR A CA 1
ATOM 826 C C . TYR A 1 104 ? -3.093 -8.129 18.912 1.00 80.88 104 TYR A C 1
ATOM 828 O O . TYR A 1 104 ? -3.417 -8.093 20.094 1.00 80.88 104 TYR A O 1
ATOM 836 N N . ILE A 1 105 ? -3.471 -7.192 18.042 1.00 75.88 105 ILE A N 1
ATOM 837 C CA . ILE A 1 105 ? -4.240 -5.999 18.424 1.00 75.88 105 ILE A CA 1
ATOM 838 C C . ILE A 1 105 ? -5.745 -6.240 18.375 1.00 75.88 105 ILE A C 1
ATOM 840 O O . ILE A 1 105 ? -6.487 -5.720 19.210 1.00 75.88 105 ILE A O 1
ATOM 844 N N . LEU A 1 106 ? -6.212 -6.979 17.371 1.00 73.19 106 LEU A N 1
ATOM 845 C CA . LEU A 1 106 ? -7.630 -7.195 17.137 1.00 73.19 106 LEU A CA 1
ATOM 846 C C . LEU A 1 106 ? -8.084 -8.475 17.851 1.00 73.19 106 LEU A C 1
ATOM 848 O O . LEU A 1 106 ? -7.529 -9.544 17.603 1.00 73.19 106 LEU A O 1
ATOM 852 N N . PRO A 1 107 ? -9.137 -8.412 18.684 1.00 69.81 107 PRO A N 1
ATOM 853 C CA . PRO A 1 107 ? -9.597 -9.563 19.461 1.00 69.81 107 PRO A CA 1
ATOM 854 C C . PRO A 1 107 ? -10.254 -10.655 18.601 1.00 69.81 107 PRO A C 1
ATOM 856 O O . PRO A 1 107 ? -10.363 -11.799 19.036 1.00 69.81 107 PRO A O 1
ATOM 859 N N . HIS A 1 108 ? -10.710 -10.326 17.386 1.00 78.38 108 HIS A N 1
ATOM 860 C CA . HIS A 1 108 ? -11.426 -11.257 16.514 1.00 78.38 108 HIS A CA 1
ATOM 861 C C . HIS A 1 108 ? -10.685 -11.506 15.199 1.00 78.38 108 HIS A C 1
ATOM 863 O O . HIS A 1 108 ? -10.434 -10.581 14.425 1.00 78.38 108 HIS A O 1
ATOM 869 N N . ALA A 1 109 ? -10.470 -12.785 14.871 1.00 80.88 109 ALA A N 1
ATOM 870 C CA . ALA A 1 109 ? -9.842 -13.208 13.616 1.00 80.88 109 ALA A CA 1
ATOM 871 C C . ALA A 1 109 ? -10.577 -12.696 12.362 1.00 80.88 109 ALA A C 1
ATOM 873 O O . ALA A 1 109 ? -9.948 -12.434 11.340 1.00 80.88 109 ALA A O 1
ATOM 874 N N . ARG A 1 110 ? -11.898 -12.479 12.445 1.00 80.88 110 ARG A N 1
ATOM 875 C CA . ARG A 1 110 ? -12.692 -11.898 11.350 1.00 80.88 110 ARG A CA 1
ATOM 876 C C . ARG A 1 110 ? -12.244 -10.478 10.990 1.00 80.88 110 ARG A C 1
ATOM 878 O O . ARG A 1 110 ? -12.209 -10.147 9.812 1.00 80.88 110 ARG A O 1
ATOM 885 N N . GLN A 1 111 ? -11.886 -9.655 11.976 1.00 76.44 111 GLN A N 1
ATOM 886 C CA . GLN A 1 111 ? -11.426 -8.282 11.735 1.00 76.44 111 GLN A CA 1
ATOM 887 C C . GLN A 1 111 ? -10.033 -8.271 11.098 1.00 76.44 111 GLN A C 1
ATOM 889 O O . GLN A 1 111 ? -9.792 -7.508 10.169 1.00 76.44 111 GLN A O 1
ATOM 894 N N . VAL A 1 112 ? -9.153 -9.177 11.537 1.00 82.56 112 VAL A N 1
ATOM 895 C CA . VAL A 1 112 ? -7.830 -9.385 10.926 1.00 82.56 112 VAL A CA 1
ATOM 896 C C . VAL A 1 112 ? -7.971 -9.822 9.468 1.00 82.56 112 VAL A C 1
ATOM 898 O O . VAL A 1 112 ? -7.272 -9.307 8.602 1.00 82.56 112 VAL A O 1
ATOM 901 N N . LEU A 1 113 ? -8.904 -10.732 9.174 1.00 85.81 113 LEU A N 1
ATOM 902 C CA . LEU A 1 113 ? -9.142 -11.203 7.810 1.00 85.81 113 LEU A CA 1
ATOM 903 C C . LEU A 1 113 ? -9.673 -10.089 6.902 1.00 85.81 113 LEU A C 1
ATOM 905 O O . LEU A 1 113 ? -9.170 -9.924 5.795 1.00 85.81 113 LEU A O 1
ATOM 909 N N . VAL A 1 114 ? -10.636 -9.292 7.377 1.00 83.31 114 VAL A N 1
ATOM 910 C CA . VAL A 1 114 ? -11.132 -8.114 6.642 1.00 83.31 114 VAL A CA 1
ATOM 911 C C . VAL A 1 114 ? -9.995 -7.129 6.371 1.00 83.31 114 VAL A C 1
ATOM 913 O O . VAL A 1 114 ? -9.863 -6.654 5.246 1.00 83.31 114 VAL A O 1
ATOM 916 N N . LEU A 1 115 ? -9.139 -6.874 7.364 1.00 82.25 115 LEU A N 1
ATOM 917 C CA . LEU A 1 115 ? -7.983 -5.998 7.216 1.00 82.25 115 LEU A CA 1
ATOM 918 C C . LEU A 1 115 ? -7.009 -6.508 6.144 1.00 82.25 115 LEU A C 1
ATOM 920 O O . LEU A 1 115 ? -6.648 -5.756 5.246 1.00 82.25 115 LEU A O 1
ATOM 924 N N . VAL A 1 116 ? -6.601 -7.777 6.213 1.00 86.81 116 VAL A N 1
ATOM 925 C CA . VAL A 1 116 ? -5.662 -8.375 5.246 1.00 86.81 116 VAL A CA 1
ATOM 926 C C . VAL A 1 116 ? -6.245 -8.379 3.833 1.00 86.81 116 VAL A C 1
ATOM 928 O O . VAL A 1 116 ? -5.525 -8.083 2.882 1.00 86.81 116 VAL A O 1
ATOM 931 N N . LEU A 1 117 ? -7.542 -8.663 3.684 1.00 88.19 117 LEU A N 1
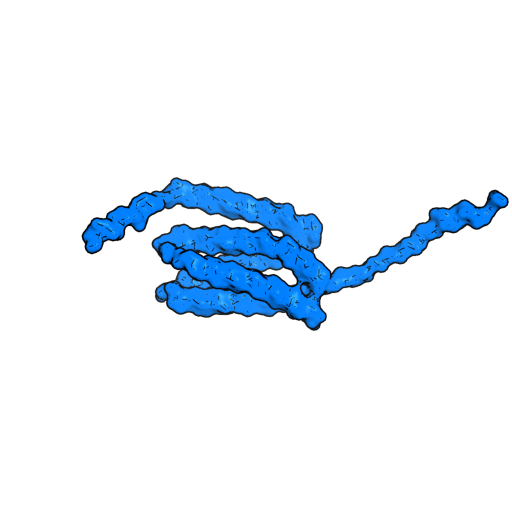ATOM 932 C CA . LEU A 1 117 ? -8.231 -8.643 2.391 1.00 88.19 117 LEU A CA 1
ATOM 933 C C . LEU A 1 117 ? -8.208 -7.232 1.792 1.00 88.19 117 LEU A C 1
ATOM 935 O O . LEU A 1 117 ? -7.834 -7.041 0.638 1.00 88.19 117 LEU A O 1
ATOM 939 N N . ILE A 1 118 ? -8.532 -6.236 2.609 1.00 82.75 118 ILE A N 1
ATOM 940 C CA . ILE A 1 118 ? -8.516 -4.834 2.211 1.00 82.75 118 ILE A CA 1
ATOM 941 C C . ILE A 1 118 ? -7.096 -4.366 1.862 1.00 82.75 118 ILE A C 1
ATOM 943 O O . ILE A 1 118 ? -6.913 -3.720 0.835 1.00 82.75 118 ILE A O 1
ATOM 947 N N . LEU A 1 119 ? -6.075 -4.755 2.634 1.00 84.69 119 LEU A N 1
ATOM 948 C CA . LEU A 1 119 ? -4.679 -4.492 2.275 1.00 84.69 119 LEU A CA 1
ATOM 949 C C . LEU A 1 119 ? -4.312 -5.138 0.941 1.00 84.69 119 LEU A C 1
ATOM 951 O O . LEU A 1 119 ? -3.731 -4.483 0.085 1.00 84.69 119 LEU A O 1
ATOM 955 N N . SER A 1 120 ? -4.658 -6.407 0.740 1.00 89.19 120 SER A N 1
ATOM 956 C CA . SER A 1 120 ? -4.371 -7.118 -0.507 1.00 89.19 120 SER A CA 1
ATOM 957 C C . SER A 1 120 ? -5.024 -6.436 -1.714 1.00 89.19 120 SER A C 1
ATOM 959 O O . SER A 1 120 ? -4.388 -6.299 -2.763 1.00 89.19 120 SER A O 1
ATOM 961 N N . PHE A 1 121 ? -6.247 -5.924 -1.547 1.00 86.88 121 PHE A N 1
ATOM 962 C CA . PHE A 1 121 ? -6.922 -5.109 -2.553 1.00 86.88 121 PHE A CA 1
ATOM 963 C C . PHE A 1 121 ? -6.172 -3.798 -2.827 1.00 86.88 121 PHE A C 1
ATOM 965 O O . PHE A 1 121 ? -5.897 -3.485 -3.985 1.00 86.88 121 PHE A O 1
ATOM 972 N N . THR A 1 122 ? -5.770 -3.061 -1.788 1.00 83.62 122 THR A N 1
ATOM 973 C CA . THR A 1 122 ? -5.008 -1.810 -1.934 1.00 83.62 122 THR A CA 1
ATOM 974 C C . THR A 1 122 ? -3.673 -2.033 -2.638 1.00 83.62 122 THR A C 1
ATOM 976 O O . THR A 1 122 ? -3.348 -1.299 -3.568 1.00 83.62 122 THR A O 1
ATOM 979 N N . TYR A 1 123 ? -2.912 -3.062 -2.260 1.00 86.25 123 TYR A N 1
ATOM 980 C CA . TYR A 1 123 ? -1.655 -3.396 -2.932 1.00 86.25 123 TYR A CA 1
ATOM 981 C C . TYR A 1 123 ? -1.906 -3.851 -4.378 1.00 86.25 123 TYR A C 1
ATOM 983 O O . TYR A 1 123 ? -1.225 -3.391 -5.285 1.00 86.25 123 TYR A O 1
ATOM 991 N N . SER A 1 124 ? -2.948 -4.635 -4.658 1.00 87.56 124 SER A N 1
ATOM 992 C CA . SER A 1 124 ? -3.306 -4.964 -6.050 1.00 87.56 124 SER A CA 1
ATOM 993 C C . SER A 1 124 ? -3.636 -3.719 -6.882 1.00 87.56 124 SER A C 1
ATOM 995 O O . SER A 1 124 ? -3.184 -3.594 -8.020 1.00 87.56 124 SER A O 1
ATOM 997 N N . PHE A 1 125 ? -4.367 -2.757 -6.316 1.00 83.19 125 PHE A N 1
ATOM 998 C CA . PHE A 1 125 ? -4.649 -1.485 -6.982 1.00 83.19 125 PHE A CA 1
ATOM 999 C C . PHE A 1 125 ? -3.368 -0.679 -7.249 1.00 83.19 125 PHE A C 1
ATOM 1001 O O . PHE A 1 125 ? -3.180 -0.143 -8.346 1.00 83.19 125 PHE A O 1
ATOM 1008 N N . VAL A 1 126 ? -2.452 -0.629 -6.277 1.00 81.94 126 VAL A N 1
ATOM 1009 C CA . VAL A 1 126 ? -1.137 0.009 -6.442 1.00 81.94 126 VAL A CA 1
ATOM 1010 C C . VAL A 1 126 ? -0.336 -0.690 -7.541 1.00 81.94 126 VAL A C 1
ATOM 1012 O O . VAL A 1 126 ? 0.242 -0.008 -8.381 1.00 81.94 126 VAL A O 1
ATOM 1015 N N . TYR A 1 127 ? -0.338 -2.022 -7.598 1.00 84.81 127 TYR A N 1
ATOM 1016 C CA . TYR A 1 127 ? 0.335 -2.786 -8.649 1.00 84.81 127 TYR A CA 1
ATOM 1017 C C . TYR A 1 127 ? -0.159 -2.405 -10.049 1.00 84.81 127 TYR A C 1
ATOM 1019 O O . TYR A 1 127 ? 0.648 -2.065 -10.913 1.00 84.81 127 TYR A O 1
ATOM 1027 N N . VAL A 1 128 ? -1.481 -2.387 -10.260 1.00 83.19 128 VAL A N 1
ATOM 1028 C CA . VAL A 1 128 ? -2.082 -1.964 -11.537 1.00 83.19 128 VAL A CA 1
ATOM 1029 C C . VAL A 1 128 ? -1.687 -0.526 -11.867 1.00 83.19 128 VAL A C 1
ATOM 1031 O O . VAL A 1 128 ? -1.284 -0.241 -12.990 1.00 83.19 128 VAL A O 1
ATOM 1034 N N . THR A 1 129 ? -1.726 0.369 -10.880 1.00 79.25 129 THR A N 1
ATOM 1035 C CA . THR A 1 129 ? -1.332 1.773 -11.061 1.00 79.25 129 THR A CA 1
ATOM 1036 C C . THR A 1 129 ? 0.131 1.903 -11.494 1.00 79.25 129 THR A C 1
ATOM 1038 O O . THR A 1 129 ? 0.444 2.724 -12.351 1.00 79.25 129 THR A O 1
ATOM 1041 N N . LEU A 1 130 ? 1.028 1.079 -10.945 1.00 77.12 130 LEU A N 1
ATOM 1042 C CA . LEU A 1 130 ? 2.451 1.085 -11.291 1.00 77.12 130 LEU A CA 1
ATOM 1043 C C . LEU A 1 130 ? 2.743 0.491 -12.676 1.00 77.12 130 LEU A C 1
ATOM 1045 O O . LEU A 1 130 ? 3.711 0.912 -13.309 1.00 77.12 130 LEU A O 1
ATOM 1049 N N . GLN A 1 131 ? 1.917 -0.443 -13.161 1.00 74.88 131 GLN A N 1
ATOM 1050 C CA . GLN A 1 131 ? 2.045 -0.996 -14.515 1.00 74.88 131 GLN A CA 1
ATOM 1051 C C . GLN A 1 131 ? 1.717 0.031 -15.601 1.00 74.88 131 GLN A C 1
ATOM 1053 O O . GLN A 1 131 ? 2.285 -0.013 -16.693 1.00 74.88 131 GLN A O 1
ATOM 1058 N N . VAL A 1 132 ? 0.810 0.969 -15.320 1.00 74.62 132 VAL A N 1
ATOM 1059 C CA . VAL A 1 132 ? 0.401 1.972 -16.304 1.00 74.62 132 VAL A CA 1
ATOM 1060 C C . VAL A 1 132 ? 1.411 3.116 -16.318 1.00 74.62 132 VAL A C 1
ATOM 1062 O O . VAL A 1 132 ? 1.317 4.081 -15.557 1.00 74.62 132 VAL A O 1
ATOM 1065 N N . GLN A 1 133 ? 2.399 2.983 -17.204 1.00 62.53 133 GLN A N 1
ATOM 1066 C CA . GLN A 1 133 ? 3.606 3.801 -17.207 1.00 62.53 133 GLN A CA 1
ATOM 1067 C C . GLN A 1 133 ? 3.324 5.313 -17.338 1.00 62.53 133 GLN A C 1
ATOM 1069 O O . GLN A 1 133 ? 4.016 6.097 -16.686 1.00 62.53 133 GLN A O 1
ATOM 1074 N N . ASP A 1 134 ? 2.282 5.703 -18.074 1.00 67.62 134 ASP A N 1
ATOM 1075 C CA . ASP A 1 134 ? 2.000 7.109 -18.406 1.00 67.62 134 ASP A CA 1
ATOM 1076 C C . ASP A 1 134 ? 0.758 7.686 -17.705 1.00 67.62 134 ASP A C 1
ATOM 1078 O O . ASP A 1 134 ? 0.601 8.902 -17.618 1.00 67.62 134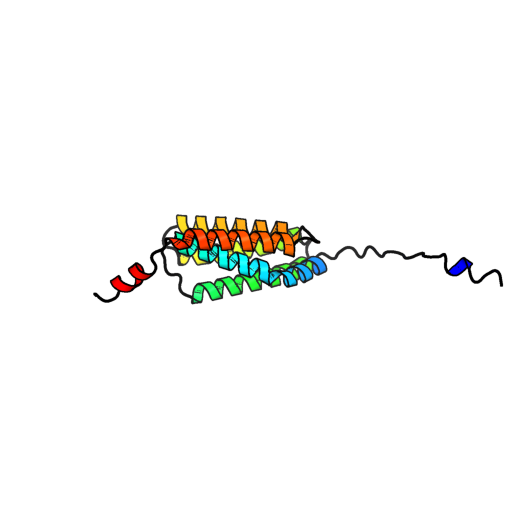 ASP A O 1
ATOM 1082 N N . TYR A 1 135 ? -0.099 6.834 -17.126 1.00 71.44 135 TYR A N 1
ATOM 1083 C CA . TYR A 1 135 ? -1.370 7.251 -16.508 1.00 71.44 135 TYR A CA 1
ATOM 1084 C C . TYR A 1 135 ? -1.476 6.937 -15.009 1.00 71.44 135 TYR A C 1
ATOM 1086 O O . TYR A 1 135 ? -2.553 7.079 -14.431 1.00 71.44 135 TYR A O 1
ATOM 1094 N N . ALA A 1 136 ? -0.373 6.563 -14.351 1.00 74.94 136 ALA A N 1
ATOM 1095 C CA . ALA A 1 136 ? -0.347 6.238 -12.922 1.00 74.94 136 ALA A CA 1
ATOM 1096 C C . ALA A 1 136 ? -0.956 7.345 -12.034 1.00 74.94 136 ALA A C 1
ATOM 1098 O O . ALA A 1 136 ? -1.813 7.075 -11.194 1.00 74.94 136 ALA A O 1
ATOM 1099 N N . LEU A 1 137 ? -0.566 8.609 -12.247 1.00 74.69 137 LEU A N 1
ATOM 1100 C CA . LEU A 1 137 ? -1.108 9.747 -11.490 1.00 74.69 137 LEU A CA 1
ATOM 1101 C C . LEU A 1 137 ? -2.593 9.991 -11.778 1.00 74.69 137 LEU A C 1
ATOM 1103 O O . LEU A 1 137 ? -3.336 10.370 -10.875 1.00 74.69 137 LEU A O 1
ATOM 1107 N N . LEU A 1 138 ? -3.040 9.758 -13.013 1.00 80.88 138 LEU A N 1
ATOM 1108 C CA . LEU A 1 138 ? -4.431 9.966 -13.407 1.00 80.88 138 LEU A CA 1
ATOM 1109 C C . LEU A 1 138 ? -5.337 8.911 -12.763 1.00 80.88 138 LEU A C 1
ATOM 1111 O O . LEU A 1 138 ? -6.283 9.251 -12.061 1.00 80.88 138 LEU A O 1
ATOM 1115 N N . ILE A 1 139 ? -5.002 7.632 -12.939 1.00 82.19 139 ILE A N 1
ATOM 1116 C CA . ILE A 1 139 ? -5.748 6.507 -12.359 1.00 82.19 139 ILE A CA 1
ATOM 1117 C C . ILE A 1 139 ? -5.737 6.600 -10.832 1.00 82.19 139 ILE A C 1
ATOM 1119 O O . ILE A 1 139 ? -6.778 6.463 -10.187 1.00 82.19 139 ILE A O 1
ATOM 1123 N N . GLY A 1 140 ? -4.571 6.891 -10.255 1.00 79.62 140 GLY A N 1
ATOM 1124 C CA . GLY A 1 140 ? -4.411 7.039 -8.819 1.00 79.62 140 GLY A CA 1
ATOM 1125 C C . GLY A 1 140 ? -5.217 8.202 -8.241 1.00 79.62 140 GLY A C 1
ATOM 1126 O O . GLY A 1 140 ? -5.855 8.034 -7.207 1.00 79.62 140 GLY A O 1
ATOM 1127 N N . SER A 1 141 ? -5.215 9.370 -8.892 1.00 82.81 141 SER A N 1
ATOM 1128 C CA . SER A 1 141 ? -5.955 10.544 -8.405 1.00 82.81 141 SER A CA 1
ATOM 1129 C C . SER A 1 141 ? -7.465 10.353 -8.523 1.00 82.81 141 SER A C 1
ATOM 1131 O O . SER A 1 141 ? -8.166 10.597 -7.547 1.00 82.81 141 SER A O 1
ATOM 1133 N N . ILE A 1 142 ? -7.971 9.817 -9.640 1.00 86.69 142 ILE A N 1
ATOM 1134 C CA . ILE A 1 142 ? -9.396 9.475 -9.791 1.00 86.69 142 ILE A CA 1
ATOM 1135 C C . ILE A 1 142 ? -9.814 8.438 -8.742 1.00 86.69 142 ILE A C 1
ATOM 1137 O O . ILE A 1 142 ? -10.853 8.597 -8.096 1.00 86.69 142 ILE A O 1
ATOM 1141 N N . GLY A 1 143 ? -9.000 7.397 -8.534 1.00 83.75 143 GLY A N 1
ATOM 1142 C CA . GLY A 1 143 ? -9.250 6.376 -7.518 1.00 83.75 143 GLY A CA 1
ATOM 1143 C C . GLY A 1 143 ? -9.294 6.969 -6.110 1.00 83.75 143 GLY A C 1
ATOM 1144 O O . GLY A 1 143 ? -10.265 6.761 -5.381 1.00 83.75 143 GLY A O 1
ATOM 1145 N N . LEU A 1 144 ? -8.288 7.769 -5.749 1.00 82.94 144 LEU A N 1
ATOM 1146 C CA . LEU A 1 144 ? -8.202 8.423 -4.444 1.00 82.94 144 LEU A CA 1
ATOM 1147 C C . LEU A 1 144 ? -9.372 9.387 -4.213 1.00 82.94 144 LEU A C 1
ATOM 1149 O O . LEU A 1 144 ? -9.985 9.345 -3.149 1.00 82.94 144 LEU A O 1
ATOM 1153 N N . THR A 1 145 ? -9.723 10.213 -5.201 1.00 85.88 145 THR A N 1
ATOM 1154 C CA . THR A 1 145 ? -10.864 11.136 -5.121 1.00 85.88 145 THR A CA 1
ATOM 1155 C C . THR A 1 145 ? -12.181 10.384 -4.964 1.00 85.88 145 THR A C 1
ATOM 1157 O O . THR A 1 145 ? -12.999 10.770 -4.134 1.00 85.88 145 THR A O 1
ATOM 1160 N N . THR A 1 146 ? -12.380 9.291 -5.704 1.00 86.38 146 THR A N 1
ATOM 1161 C CA . THR A 1 146 ? -13.599 8.472 -5.614 1.00 86.38 146 THR A CA 1
ATOM 1162 C C . THR A 1 146 ? -13.739 7.845 -4.231 1.00 86.38 146 THR A C 1
ATOM 1164 O O . THR A 1 146 ? -14.801 7.935 -3.616 1.00 86.38 146 THR A O 1
ATOM 1167 N N . ILE A 1 147 ? -12.663 7.248 -3.709 1.00 83.44 147 ILE A N 1
ATOM 1168 C CA . ILE A 1 147 ? -12.674 6.636 -2.377 1.00 83.44 147 ILE A CA 1
ATOM 1169 C C . ILE A 1 147 ? -12.881 7.713 -1.318 1.00 83.44 147 ILE A C 1
ATOM 1171 O O . ILE A 1 147 ? -13.693 7.516 -0.426 1.00 83.44 147 ILE A O 1
ATOM 1175 N N . LEU A 1 148 ? -12.229 8.872 -1.431 1.00 84.31 148 LEU A N 1
ATOM 1176 C CA . LEU A 1 148 ? -12.398 9.967 -0.477 1.00 84.31 148 LEU A CA 1
ATOM 1177 C C . LEU A 1 148 ? -13.836 10.500 -0.477 1.00 84.31 148 LEU A C 1
ATOM 1179 O O . LEU A 1 148 ? -14.407 10.702 0.593 1.00 84.31 148 LEU A O 1
ATOM 1183 N N . ALA A 1 149 ? -14.440 10.676 -1.653 1.00 85.75 149 ALA A N 1
ATOM 1184 C CA . ALA A 1 149 ? -15.836 11.083 -1.782 1.00 85.75 149 ALA A CA 1
ATOM 1185 C C . ALA A 1 149 ? -16.786 10.052 -1.154 1.00 85.75 149 ALA A C 1
ATOM 1187 O O . ALA A 1 149 ? -17.698 10.421 -0.413 1.00 85.75 149 ALA A O 1
ATOM 1188 N N . LEU A 1 150 ? -16.541 8.759 -1.390 1.00 84.12 150 LEU A N 1
ATOM 1189 C CA . LEU A 1 150 ? -17.310 7.676 -0.783 1.00 84.12 150 LEU A CA 1
ATOM 1190 C C . LEU A 1 150 ? -17.157 7.672 0.744 1.00 84.12 150 LEU A C 1
ATOM 1192 O O . LEU A 1 150 ? -18.154 7.577 1.458 1.00 84.12 150 LEU A O 1
ATOM 1196 N N . THR A 1 151 ? -15.931 7.837 1.245 1.00 79.38 151 THR A N 1
ATOM 1197 C CA . THR A 1 151 ? -15.635 7.977 2.674 1.00 79.38 151 THR A CA 1
ATOM 1198 C C . THR A 1 151 ? -16.448 9.105 3.278 1.00 79.38 151 THR A C 1
ATOM 1200 O O . THR A 1 151 ? -17.156 8.864 4.247 1.00 79.38 151 THR A O 1
ATOM 1203 N N . MET A 1 152 ? -16.377 10.307 2.695 1.00 82.94 152 MET A N 1
ATOM 1204 C CA . MET A 1 152 ? -17.114 11.488 3.158 1.00 82.94 152 MET A CA 1
ATOM 1205 C C . MET A 1 152 ? -18.630 11.262 3.147 1.00 82.94 152 MET A C 1
ATOM 1207 O O . MET A 1 152 ? -19.330 11.704 4.056 1.00 82.94 152 MET A O 1
ATOM 1211 N N . TYR A 1 153 ? -19.147 10.557 2.138 1.00 83.62 153 TYR A N 1
ATOM 1212 C CA . TYR A 1 153 ? -20.568 10.234 2.052 1.00 83.62 153 TYR A CA 1
ATOM 1213 C C . TYR A 1 153 ? -21.005 9.259 3.154 1.00 83.62 153 TYR A C 1
ATOM 1215 O O . TYR A 1 153 ? -22.028 9.480 3.800 1.00 83.62 153 TYR A O 1
ATOM 1223 N N . ILE A 1 154 ? -20.217 8.210 3.409 1.00 78.38 154 ILE A N 1
ATOM 1224 C CA . ILE A 1 154 ? -20.513 7.190 4.427 1.00 78.38 154 ILE A CA 1
ATOM 1225 C C . ILE A 1 154 ? -20.360 7.760 5.844 1.00 78.38 154 ILE A C 1
ATOM 1227 O O . ILE A 1 154 ? -21.185 7.471 6.712 1.00 78.38 154 ILE A O 1
ATOM 1231 N N . THR A 1 155 ? -19.353 8.603 6.098 1.00 74.62 155 THR A N 1
ATOM 1232 C CA . THR A 1 155 ? -19.151 9.223 7.420 1.00 74.62 155 THR A CA 1
ATOM 1233 C C . THR A 1 155 ? -20.164 10.305 7.762 1.00 74.62 155 THR A C 1
ATOM 1235 O O . THR A 1 155 ? -20.284 10.645 8.936 1.00 74.62 155 THR A O 1
ATOM 1238 N N . ARG A 1 156 ? -20.940 10.809 6.795 1.00 72.94 156 ARG A N 1
ATOM 1239 C CA . ARG A 1 156 ? -21.932 11.877 7.013 1.00 72.94 156 ARG A CA 1
ATOM 1240 C C . ARG A 1 156 ? -22.932 11.581 8.138 1.00 72.94 156 ARG A C 1
ATOM 1242 O O . ARG A 1 156 ? -23.349 12.507 8.823 1.00 72.94 156 ARG A O 1
ATOM 1249 N N . ASN A 1 157 ? -23.312 10.318 8.329 1.00 64.19 157 ASN A N 1
ATOM 1250 C CA . ASN A 1 157 ? -24.275 9.908 9.361 1.00 64.19 157 ASN A CA 1
ATOM 1251 C C . ASN A 1 157 ? -23.611 9.292 10.606 1.00 64.19 157 ASN A C 1
ATOM 1253 O O . ASN A 1 157 ? -24.297 8.720 11.453 1.00 64.19 157 ASN A O 1
ATOM 1257 N N . VAL A 1 158 ? -22.283 9.366 10.729 1.00 64.69 158 VAL A N 1
ATOM 1258 C CA . VAL A 1 158 ? -21.571 8.861 11.906 1.00 64.69 158 VAL A CA 1
ATOM 1259 C C . VAL A 1 158 ? -21.643 9.922 13.003 1.00 64.69 158 VAL A C 1
ATOM 1261 O O . VAL A 1 158 ? -20.964 10.945 12.943 1.00 64.69 158 VAL A O 1
ATOM 1264 N N . ASN A 1 159 ? -22.490 9.686 14.008 1.00 58.97 159 ASN A N 1
ATOM 1265 C CA . ASN A 1 159 ? -22.650 10.590 15.144 1.00 58.97 159 ASN A CA 1
ATOM 1266 C C . ASN A 1 159 ? -21.415 10.520 16.063 1.00 58.97 159 ASN A C 1
ATOM 1268 O O . ASN A 1 159 ? -21.349 9.703 16.981 1.00 58.97 159 ASN A O 1
ATOM 1272 N N . TRP A 1 160 ? -20.400 11.348 15.796 1.00 61.88 160 TRP A N 1
ATOM 1273 C CA . TRP A 1 160 ? -19.156 11.353 16.575 1.00 61.88 160 TRP A CA 1
ATOM 1274 C C . TRP A 1 160 ? -19.317 11.823 18.023 1.00 61.88 160 TRP A C 1
ATOM 1276 O O . TRP A 1 160 ? -18.486 11.482 18.866 1.00 61.88 160 TRP A O 1
ATOM 1286 N N . TYR A 1 161 ? -20.390 12.555 18.318 1.00 55.38 161 TYR A N 1
ATOM 1287 C CA . TYR A 1 161 ? -20.625 13.155 19.630 1.00 55.38 161 TYR A CA 1
ATOM 1288 C C . TYR A 1 161 ? -21.155 12.169 20.685 1.00 55.38 161 TYR A C 1
ATOM 1290 O O . TYR A 1 161 ? -20.886 12.352 21.872 1.00 55.38 161 TYR A O 1
ATOM 1298 N N . ASP A 1 162 ? -21.804 11.069 20.287 1.00 53.03 162 ASP A N 1
ATOM 1299 C CA . ASP A 1 162 ? -22.300 10.066 21.246 1.00 53.03 162 ASP A CA 1
ATOM 1300 C C . ASP A 1 162 ? -21.174 9.196 21.844 1.00 53.03 162 ASP A C 1
ATOM 1302 O O . ASP A 1 162 ? -21.343 8.580 22.894 1.00 53.03 162 ASP A O 1
ATOM 1306 N N . LEU A 1 163 ? -19.986 9.169 21.221 1.00 53.62 163 LEU A N 1
ATOM 1307 C CA . LEU A 1 163 ? -18.824 8.394 21.686 1.00 53.62 163 LEU A CA 1
ATOM 1308 C C . LEU A 1 163 ? -17.929 9.124 22.708 1.00 53.62 163 LEU A C 1
ATOM 1310 O O . LEU A 1 163 ? -16.924 8.546 23.147 1.00 53.62 163 LEU A O 1
ATOM 1314 N N . SER A 1 164 ? -18.223 10.383 23.055 1.00 49.72 164 SER A N 1
ATOM 1315 C CA . SER A 1 164 ? -17.498 11.137 24.094 1.00 49.72 164 SER A CA 1
ATOM 1316 C C . SER A 1 164 ? -18.247 11.242 25.423 1.00 49.72 164 SER A C 1
ATOM 1318 O O . SER A 1 164 ? -17.592 11.362 26.455 1.00 49.72 164 SER A O 1
ATOM 1320 N N . SER A 1 165 ? -19.582 11.146 25.433 1.00 43.56 165 SER A N 1
ATOM 1321 C CA . SER A 1 165 ? -20.376 11.368 26.654 1.00 43.56 165 SER A CA 1
ATOM 1322 C C . SER A 1 165 ? -20.464 10.165 27.597 1.00 43.56 165 SER A C 1
ATOM 1324 O O . SER A 1 165 ? -20.783 10.341 28.767 1.00 43.56 165 SER A O 1
ATOM 1326 N N . SER A 1 166 ? -20.119 8.948 27.161 1.00 43.88 166 SER A N 1
ATOM 1327 C CA . SER A 1 166 ? -20.126 7.768 28.044 1.00 43.88 166 SER A CA 1
ATOM 1328 C C . SER A 1 166 ? -18.870 7.631 28.917 1.00 43.88 166 SER A C 1
ATOM 1330 O O . SER A 1 166 ? -18.753 6.655 29.647 1.00 43.88 166 SER A O 1
ATOM 1332 N N . LYS A 1 167 ? -17.906 8.560 28.823 1.00 45.41 167 LYS A N 1
ATOM 1333 C CA . LYS A 1 167 ? -16.646 8.516 29.592 1.00 45.41 167 LYS A CA 1
ATOM 1334 C C . LYS A 1 167 ? -16.610 9.480 30.785 1.00 45.41 167 LYS A C 1
ATOM 1336 O O . LYS A 1 167 ? -15.561 9.627 31.399 1.00 45.41 167 LYS A O 1
ATOM 1341 N N . GLN A 1 168 ? -17.718 10.163 31.076 1.00 43.53 168 GLN A N 1
ATOM 1342 C CA . GLN A 1 168 ? -17.824 11.120 32.187 1.00 43.53 168 GLN A CA 1
ATOM 1343 C C . GLN A 1 168 ? -18.727 10.641 33.337 1.00 43.53 168 GLN A C 1
ATOM 1345 O O . GLN A 1 168 ? -18.998 11.424 34.241 1.00 43.53 168 GLN A O 1
ATOM 1350 N N . LEU A 1 169 ? -19.193 9.385 33.323 1.00 48.34 169 LEU A N 1
ATOM 1351 C CA . LEU A 1 169 ? -20.105 8.848 34.346 1.00 48.34 169 LEU A CA 1
ATOM 1352 C C . LEU A 1 169 ? -19.616 7.558 35.035 1.00 48.34 169 LEU A C 1
ATOM 1354 O O . LEU A 1 169 ? -20.426 6.879 35.659 1.00 48.34 169 LEU A O 1
ATOM 1358 N N . GLU A 1 170 ? -18.319 7.243 34.975 1.00 37.28 170 GLU A N 1
ATOM 1359 C CA . GLU A 1 170 ? -17.692 6.237 35.857 1.00 37.28 170 GLU A CA 1
ATOM 1360 C C . GLU A 1 170 ? -16.577 6.864 36.694 1.00 37.28 170 GLU A C 1
ATOM 1362 O O . GLU A 1 170 ? -15.773 7.633 36.114 1.00 37.28 170 GLU A O 1
#